Protein AF-A0A2P5P566-F1 (afdb_monomer_lite)

Organism: NCBI:txid1536648

Sequence (126 aa):
MEKLNRRYLRTTILWIVGILAVLLYAALATVETAENYNNLALVRAGDLIGYSLVALLFALLSFVLKGNNNRTINIVAGAIFTVITLIAFIDSFTVNMSGIYNPVLFAAVLVYGVIFWFALKTPKTL

Structure (mmCIF, N/CA/C/O backbone):
data_AF-A0A2P5P566-F1
#
_entry.id   AF-A0A2P5P566-F1
#
loop_
_atom_site.group_PDB
_atom_site.id
_atom_site.type_symbol
_atom_site.label_atom_id
_atom_site.label_alt_id
_atom_site.label_comp_id
_atom_site.label_asym_id
_atom_site.label_entity_id
_atom_site.label_seq_id
_atom_site.pdbx_PDB_ins_code
_atom_site.Cartn_x
_atom_site.Cartn_y
_atom_site.Cartn_z
_atom_site.occupancy
_atom_site.B_iso_or_equiv
_atom_site.auth_seq_id
_atom_site.auth_comp_id
_atom_site.auth_asym_id
_atom_site.auth_atom_id
_atom_site.pdbx_PDB_model_num
ATOM 1 N N . MET A 1 1 ? -20.238 17.060 16.979 1.00 42.06 1 MET A N 1
ATOM 2 C CA . MET A 1 1 ? -19.145 16.608 16.090 1.00 42.06 1 MET A CA 1
ATOM 3 C C . MET A 1 1 ? -18.276 15.628 16.862 1.00 42.06 1 MET A C 1
ATOM 5 O O . MET A 1 1 ? -17.570 16.039 17.775 1.00 42.06 1 MET A O 1
ATOM 9 N N . GLU A 1 2 ? -18.402 14.331 16.577 1.00 49.59 2 GLU A N 1
ATOM 10 C CA . GLU A 1 2 ? -17.546 13.292 17.166 1.00 49.59 2 GLU A CA 1
ATOM 11 C C . GLU A 1 2 ? -16.094 13.594 16.748 1.00 49.59 2 GLU A C 1
ATOM 13 O O . GLU A 1 2 ? -15.821 13.752 15.557 1.00 49.59 2 GLU A O 1
ATOM 18 N N . LYS A 1 3 ? -15.167 13.771 17.703 1.00 55.34 3 LYS A N 1
ATOM 19 C CA . LYS A 1 3 ? -13.754 14.031 17.379 1.00 55.34 3 LYS A CA 1
ATOM 20 C C . LYS A 1 3 ? -13.246 12.869 16.532 1.00 55.34 3 LYS A C 1
ATOM 22 O O . LYS A 1 3 ? -13.189 11.739 17.011 1.00 55.34 3 LYS A O 1
ATOM 27 N N . LEU A 1 4 ? -12.884 13.159 15.284 1.00 56.84 4 LEU A N 1
ATOM 28 C CA . LEU A 1 4 ? -12.370 12.173 14.347 1.00 56.84 4 LEU A CA 1
ATOM 29 C C . LEU A 1 4 ? -11.193 11.434 15.006 1.00 56.84 4 LEU A C 1
ATOM 31 O O . LEU A 1 4 ? -10.187 12.045 15.378 1.00 56.84 4 LEU A O 1
ATOM 35 N N . ASN A 1 5 ? -11.349 10.132 15.241 1.00 68.06 5 ASN A N 1
ATOM 36 C CA . ASN A 1 5 ? -10.360 9.363 15.986 1.00 68.06 5 ASN A CA 1
ATOM 37 C C . ASN A 1 5 ? -9.057 9.312 15.170 1.00 68.06 5 ASN A C 1
ATOM 39 O O . ASN A 1 5 ? -9.021 8.746 14.075 1.00 68.06 5 ASN A O 1
ATOM 43 N N . ARG A 1 6 ? -7.984 9.914 15.709 1.00 76.12 6 ARG A N 1
ATOM 44 C CA . ARG A 1 6 ? -6.685 10.108 15.031 1.00 76.12 6 ARG A CA 1
ATOM 45 C C . ARG A 1 6 ? -6.118 8.827 14.410 1.00 76.12 6 ARG A C 1
ATOM 47 O O . ARG A 1 6 ? -5.384 8.908 13.431 1.00 76.12 6 ARG A O 1
ATOM 54 N N . ARG A 1 7 ? -6.445 7.651 14.961 1.00 73.44 7 ARG A N 1
ATOM 55 C CA . ARG A 1 7 ? -5.984 6.359 14.428 1.00 73.44 7 ARG A CA 1
ATOM 56 C C . ARG A 1 7 ? -6.592 6.030 13.063 1.00 73.44 7 ARG A C 1
ATOM 58 O O . ARG A 1 7 ? -5.856 5.591 12.190 1.00 73.44 7 ARG A O 1
ATOM 65 N N . TYR A 1 8 ? -7.885 6.279 12.863 1.00 76.50 8 TYR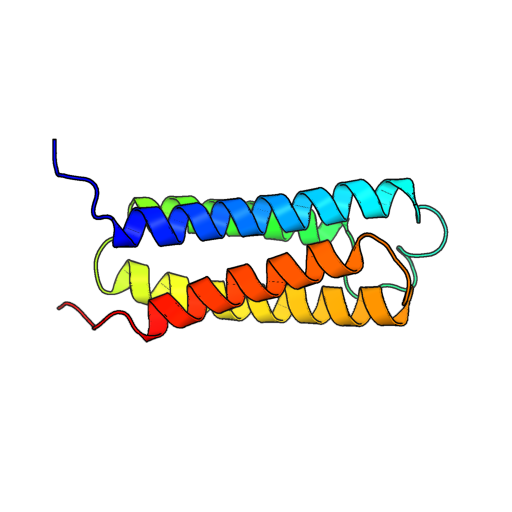 A N 1
ATOM 66 C CA . TYR A 1 8 ? -8.565 5.973 11.597 1.00 76.50 8 TYR A CA 1
ATOM 67 C C . TYR A 1 8 ? -8.124 6.927 10.489 1.00 76.50 8 TYR A C 1
ATOM 69 O O . TYR A 1 8 ? -7.777 6.486 9.398 1.00 76.50 8 TYR A O 1
ATOM 77 N N . LEU A 1 9 ? -8.000 8.217 10.822 1.00 84.38 9 LEU A N 1
ATOM 78 C CA . LEU A 1 9 ? -7.472 9.222 9.901 1.00 84.38 9 LEU A CA 1
ATOM 79 C C . LEU A 1 9 ? -6.076 8.851 9.392 1.00 84.38 9 LEU A C 1
ATOM 81 O O . LEU A 1 9 ? -5.801 8.975 8.205 1.00 84.38 9 LEU A O 1
ATOM 85 N N . ARG A 1 10 ? -5.204 8.358 10.280 1.00 87.94 10 ARG A N 1
ATOM 86 C CA . ARG A 1 10 ? -3.850 7.934 9.913 1.00 87.94 10 ARG A CA 1
ATOM 87 C C . ARG A 1 10 ? -3.866 6.821 8.868 1.00 87.94 10 ARG A C 1
ATOM 89 O O . ARG A 1 10 ? -3.137 6.916 7.889 1.00 87.94 10 ARG A O 1
ATOM 96 N N . THR A 1 11 ? -4.679 5.786 9.065 1.00 89.50 11 THR A N 1
ATOM 97 C CA . THR A 1 11 ? -4.753 4.659 8.126 1.00 89.50 11 THR A CA 1
ATOM 98 C C . THR A 1 11 ? -5.351 5.077 6.786 1.00 89.50 11 THR A C 1
ATOM 100 O O . THR A 1 11 ? -4.814 4.708 5.747 1.00 89.50 11 THR A O 1
ATOM 103 N N . THR A 1 12 ? -6.391 5.914 6.786 1.00 91.31 12 THR A N 1
ATOM 104 C CA . THR A 1 12 ? -6.940 6.491 5.549 1.00 91.31 12 THR A CA 1
ATOM 105 C C . THR A 1 12 ? -5.902 7.324 4.796 1.00 91.31 12 THR A C 1
ATOM 107 O O . THR A 1 12 ? -5.761 7.164 3.588 1.00 91.31 12 THR A O 1
ATOM 110 N N . ILE A 1 13 ? -5.134 8.170 5.493 1.00 92.75 13 ILE A N 1
ATOM 111 C CA . ILE A 1 13 ? -4.054 8.950 4.869 1.00 92.75 13 ILE A CA 1
ATOM 112 C C . ILE A 1 13 ? -3.011 8.021 4.247 1.00 92.75 13 ILE A C 1
ATOM 114 O O . ILE A 1 13 ? -2.588 8.260 3.122 1.00 92.75 13 ILE A O 1
ATOM 118 N N . LEU A 1 14 ? -2.619 6.948 4.939 1.00 94.12 14 LEU A N 1
ATOM 119 C CA . LEU A 1 14 ? -1.662 5.986 4.393 1.00 94.12 14 LEU A CA 1
ATOM 120 C C . LEU A 1 14 ? -2.188 5.309 3.123 1.00 94.12 14 LEU A C 1
ATOM 122 O O . LEU A 1 14 ? -1.431 5.186 2.168 1.00 94.12 14 LEU A O 1
ATOM 126 N N . TRP A 1 15 ? -3.471 4.935 3.066 1.00 95.38 15 TRP A N 1
ATOM 127 C CA . TRP A 1 15 ? -4.065 4.420 1.826 1.00 95.38 15 TRP A CA 1
ATOM 128 C C . TRP A 1 15 ? -3.949 5.422 0.680 1.00 95.38 15 TRP A C 1
ATOM 130 O O . TRP A 1 15 ? -3.516 5.053 -0.406 1.00 95.38 15 TRP A O 1
ATOM 140 N N . ILE A 1 16 ? -4.278 6.693 0.929 1.00 94.38 16 ILE A N 1
ATOM 141 C CA . ILE A 1 16 ? -4.184 7.754 -0.083 1.00 94.38 16 ILE A CA 1
ATOM 142 C C . ILE A 1 16 ? -2.736 7.935 -0.551 1.00 94.38 16 ILE A C 1
ATOM 144 O O . ILE A 1 16 ? -2.486 8.008 -1.749 1.00 94.38 16 ILE A O 1
ATOM 148 N N . VAL A 1 17 ? -1.772 7.962 0.372 1.00 94.31 17 VAL A N 1
ATOM 149 C CA . VAL A 1 17 ? -0.345 8.072 0.030 1.00 94.31 17 VAL A CA 1
ATOM 150 C C . VAL A 1 17 ? 0.114 6.877 -0.812 1.00 94.31 17 VAL A C 1
ATOM 152 O O . VAL A 1 17 ? 0.816 7.072 -1.801 1.00 94.31 17 VAL A O 1
ATOM 155 N N . GLY A 1 18 ? -0.314 5.659 -0.468 1.00 91.38 18 GLY A N 1
ATOM 156 C CA . GLY A 1 18 ? -0.009 4.454 -1.242 1.00 91.38 18 GLY A CA 1
ATOM 157 C C . GLY A 1 18 ? -0.576 4.520 -2.662 1.00 91.38 18 GLY A C 1
ATOM 158 O O . GLY A 1 18 ? 0.144 4.252 -3.621 1.00 91.38 18 GLY A O 1
ATOM 159 N N . ILE A 1 19 ? -1.831 4.958 -2.805 1.00 93.19 19 ILE A N 1
ATOM 160 C CA . ILE A 1 19 ? -2.489 5.162 -4.106 1.00 93.19 19 ILE A CA 1
ATOM 161 C C . ILE A 1 19 ? -1.713 6.172 -4.950 1.00 93.19 19 ILE A C 1
ATOM 163 O O . ILE A 1 19 ? -1.405 5.899 -6.106 1.00 93.19 19 ILE A O 1
ATOM 167 N N . LEU A 1 20 ? -1.362 7.325 -4.374 1.00 92.38 20 LEU A N 1
ATOM 168 C CA . LEU A 1 20 ? -0.625 8.368 -5.086 1.00 92.38 20 LEU A CA 1
ATOM 169 C C . LEU A 1 20 ? 0.749 7.881 -5.552 1.00 92.38 20 LEU A C 1
ATOM 171 O O . LEU A 1 20 ? 1.151 8.203 -6.665 1.00 92.38 20 LEU A O 1
ATOM 175 N N . ALA A 1 21 ? 1.444 7.078 -4.745 1.00 89.81 21 ALA A N 1
ATOM 176 C CA . ALA A 1 21 ? 2.721 6.493 -5.139 1.00 89.81 21 ALA A CA 1
ATOM 177 C C . ALA A 1 21 ? 2.565 5.518 -6.321 1.00 89.81 21 ALA A C 1
ATOM 179 O O . ALA A 1 21 ? 3.332 5.592 -7.279 1.00 89.81 21 ALA A O 1
ATOM 180 N N . VAL A 1 22 ? 1.542 4.657 -6.309 1.00 87.75 22 VAL A N 1
ATOM 181 C CA . VAL A 1 22 ? 1.277 3.730 -7.425 1.00 87.75 22 VAL A CA 1
ATOM 182 C C . VAL A 1 22 ? 0.864 4.479 -8.698 1.00 87.75 22 VAL A C 1
ATOM 184 O O . VAL A 1 22 ? 1.354 4.161 -9.780 1.00 87.75 22 VAL A O 1
ATOM 187 N N . LEU A 1 23 ? 0.016 5.504 -8.587 1.00 87.62 23 LEU A N 1
ATOM 188 C CA . LEU A 1 23 ? -0.380 6.332 -9.732 1.00 87.62 23 LEU A CA 1
ATOM 189 C C . LEU A 1 23 ? 0.799 7.129 -10.301 1.00 87.62 23 LEU A C 1
ATOM 191 O O . LEU A 1 23 ? 0.933 7.233 -11.518 1.00 87.62 23 LEU A O 1
ATOM 195 N N . LEU A 1 24 ? 1.671 7.658 -9.437 1.00 85.69 24 LEU A N 1
ATOM 196 C CA . LEU A 1 24 ? 2.891 8.342 -9.857 1.00 85.69 24 LEU A CA 1
ATOM 197 C C . LEU A 1 24 ? 3.835 7.384 -10.589 1.00 85.69 24 LEU A C 1
ATOM 199 O O . LEU A 1 24 ? 4.349 7.740 -11.646 1.00 85.69 24 LEU A O 1
ATOM 203 N N . TYR A 1 25 ? 4.018 6.162 -10.076 1.00 83.81 25 TYR A N 1
ATOM 204 C CA . TYR A 1 25 ? 4.755 5.115 -10.784 1.00 83.81 25 TYR A CA 1
ATOM 205 C C . TYR A 1 25 ? 4.153 4.861 -12.170 1.00 83.81 25 TYR A C 1
ATOM 207 O O . TYR A 1 25 ? 4.881 4.897 -13.155 1.00 83.81 25 TYR A O 1
ATOM 215 N N . ALA A 1 26 ? 2.835 4.659 -12.261 1.00 80.00 26 ALA A N 1
ATOM 216 C CA . ALA A 1 26 ? 2.176 4.368 -13.530 1.00 80.00 26 ALA A CA 1
ATOM 217 C C . ALA A 1 26 ? 2.363 5.509 -14.544 1.00 80.00 26 ALA A C 1
ATOM 219 O O . ALA A 1 26 ? 2.710 5.251 -15.694 1.00 80.00 26 ALA A O 1
ATOM 220 N N . ALA A 1 27 ? 2.214 6.764 -14.111 1.00 80.50 27 ALA A N 1
ATOM 221 C CA . ALA A 1 27 ? 2.441 7.931 -14.960 1.00 80.50 27 ALA A CA 1
ATOM 222 C C . ALA A 1 27 ? 3.891 7.997 -15.469 1.00 80.50 27 ALA A C 1
ATOM 224 O O . ALA A 1 27 ? 4.115 8.143 -16.669 1.00 80.50 27 ALA A O 1
ATOM 225 N N . LEU A 1 28 ? 4.879 7.828 -14.585 1.00 77.94 28 LEU A N 1
ATOM 226 C CA . LEU A 1 28 ? 6.298 7.875 -14.956 1.00 77.94 28 LEU A CA 1
ATOM 227 C C . LEU A 1 28 ? 6.697 6.709 -15.869 1.00 77.94 28 LEU A C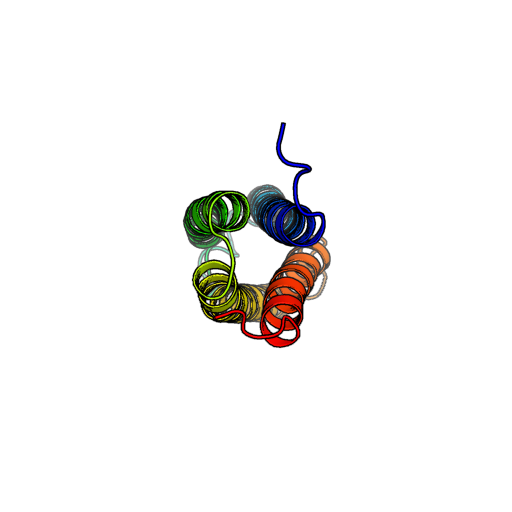 1
ATOM 229 O O . LEU A 1 28 ? 7.354 6.918 -16.889 1.00 77.94 28 LEU A O 1
ATOM 233 N N . ALA A 1 29 ? 6.247 5.494 -15.552 1.00 72.25 29 ALA A N 1
ATOM 234 C CA . ALA A 1 29 ? 6.532 4.304 -16.342 1.00 72.25 29 ALA A CA 1
ATOM 235 C C . ALA A 1 29 ? 5.990 4.440 -17.773 1.00 72.25 29 ALA A C 1
ATOM 237 O O . ALA A 1 29 ? 6.696 4.116 -18.728 1.00 72.25 29 ALA A O 1
ATOM 238 N N . THR A 1 30 ? 4.779 4.987 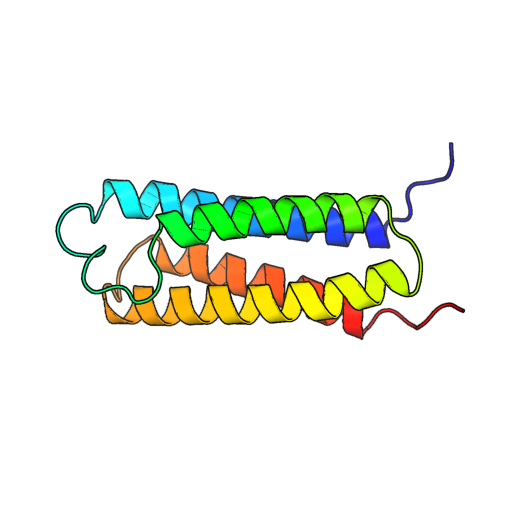-17.952 1.00 70.38 30 THR A N 1
ATOM 239 C CA . THR A 1 30 ? 4.201 5.183 -19.295 1.00 70.38 30 THR A CA 1
ATOM 240 C C . THR A 1 30 ? 4.981 6.161 -20.177 1.00 70.38 30 THR A C 1
ATOM 242 O O . THR A 1 30 ? 4.950 6.013 -21.395 1.00 70.38 30 THR A O 1
ATOM 245 N N . VAL A 1 31 ? 5.702 7.120 -19.588 1.00 68.75 31 VAL A N 1
ATOM 246 C CA . VAL A 1 31 ? 6.489 8.120 -20.331 1.00 68.75 31 VAL A CA 1
ATOM 247 C C . VAL A 1 31 ? 7.855 7.570 -20.748 1.00 68.75 31 VAL A C 1
ATOM 249 O O . VAL A 1 31 ? 8.305 7.847 -21.855 1.00 68.75 31 VAL A O 1
ATOM 252 N N . GLU A 1 32 ? 8.514 6.778 -19.898 1.00 61.44 32 GLU A N 1
ATOM 253 C CA . GLU A 1 32 ? 9.876 6.289 -20.169 1.00 61.44 32 GLU A CA 1
ATOM 254 C C . GLU A 1 32 ? 9.941 4.978 -20.967 1.00 61.44 32 GLU A C 1
ATOM 256 O O . GLU A 1 32 ? 10.974 4.686 -21.565 1.00 61.44 32 GLU A O 1
ATOM 261 N N . THR A 1 33 ? 8.890 4.149 -20.961 1.00 59.59 33 THR A N 1
ATOM 262 C CA . THR A 1 33 ? 9.064 2.715 -21.279 1.00 59.59 33 THR A CA 1
ATOM 263 C C . THR A 1 33 ? 8.100 2.110 -22.308 1.00 59.59 33 THR A C 1
ATOM 265 O O . THR A 1 33 ? 8.026 0.883 -22.439 1.00 59.59 33 THR A O 1
ATOM 268 N N . ALA A 1 34 ? 7.397 2.950 -23.076 1.00 54.03 34 ALA A N 1
ATOM 269 C CA . ALA A 1 34 ? 6.208 2.578 -23.852 1.00 54.03 34 ALA A CA 1
ATOM 270 C C . ALA A 1 34 ? 6.353 1.394 -24.838 1.00 54.03 34 ALA A C 1
ATOM 272 O O . ALA A 1 34 ? 5.357 0.710 -25.064 1.00 54.03 34 ALA A O 1
ATOM 273 N N . GLU A 1 35 ? 7.538 1.088 -25.381 1.00 52.47 35 GLU A N 1
ATOM 274 C CA . GLU A 1 35 ? 7.667 0.029 -26.404 1.00 52.47 35 GLU A CA 1
ATOM 275 C C . GLU A 1 35 ? 8.253 -1.313 -25.917 1.00 52.47 35 GLU A C 1
ATOM 277 O O . GLU A 1 35 ? 7.941 -2.339 -26.514 1.00 52.47 35 GLU A O 1
ATOM 282 N N . ASN A 1 36 ? 9.010 -1.367 -24.808 1.00 50.78 36 ASN A N 1
ATOM 283 C CA . ASN A 1 36 ? 9.694 -2.607 -24.378 1.00 50.78 36 ASN A CA 1
ATOM 284 C C . ASN A 1 36 ? 9.257 -3.178 -23.011 1.00 50.78 36 ASN A C 1
ATOM 286 O O . ASN A 1 36 ? 9.426 -4.374 -22.783 1.00 50.78 36 ASN A O 1
ATOM 290 N N . TYR A 1 37 ? 8.665 -2.388 -22.104 1.00 53.09 37 TYR A N 1
ATOM 291 C CA . TYR A 1 37 ? 8.386 -2.856 -20.729 1.00 53.09 37 TYR A CA 1
ATOM 292 C C . TYR A 1 37 ? 7.072 -3.615 -20.570 1.00 53.09 37 TYR A C 1
ATOM 294 O O . TYR A 1 37 ? 7.019 -4.609 -19.850 1.00 53.09 37 TYR A O 1
ATOM 302 N N . ASN A 1 38 ? 6.013 -3.194 -21.265 1.00 54.69 38 ASN A N 1
ATOM 303 C CA . ASN A 1 38 ? 4.675 -3.779 -21.096 1.00 54.69 38 ASN A CA 1
ATOM 304 C C . ASN A 1 38 ? 4.578 -5.261 -21.513 1.00 54.69 38 ASN A C 1
ATOM 306 O O . ASN A 1 38 ? 3.620 -5.940 -21.133 1.00 54.69 38 ASN A O 1
ATOM 310 N N . ASN A 1 39 ? 5.550 -5.756 -22.288 1.00 54.34 39 ASN A N 1
ATOM 311 C CA . ASN A 1 39 ? 5.604 -7.143 -22.754 1.00 54.34 39 ASN A CA 1
ATOM 312 C C . ASN A 1 39 ? 6.485 -8.052 -21.881 1.00 54.34 39 ASN A C 1
ATOM 314 O O . ASN A 1 39 ? 6.323 -9.267 -21.946 1.00 54.34 39 ASN A O 1
ATOM 318 N N . LEU A 1 40 ? 7.399 -7.481 -21.086 1.00 55.75 40 LEU A N 1
ATOM 319 C CA . LEU A 1 40 ? 8.332 -8.226 -20.229 1.00 55.75 40 LEU A CA 1
ATOM 320 C C . LEU A 1 40 ? 7.923 -8.210 -18.753 1.00 55.75 40 LEU A C 1
ATOM 322 O O . LEU A 1 40 ? 8.253 -9.145 -18.031 1.00 55.75 40 LEU A O 1
ATOM 326 N N . ALA A 1 41 ? 7.201 -7.172 -18.323 1.00 64.75 41 ALA A N 1
ATOM 327 C CA . ALA A 1 41 ? 6.714 -7.043 -16.959 1.00 64.75 41 ALA A CA 1
ATOM 328 C C . ALA A 1 41 ? 5.558 -8.020 -16.684 1.00 64.75 41 ALA A C 1
ATOM 330 O O . ALA A 1 41 ? 4.558 -8.052 -17.411 1.00 64.75 41 ALA A O 1
ATOM 331 N N . LEU A 1 42 ? 5.683 -8.788 -15.602 1.00 70.31 42 LEU A N 1
ATOM 332 C CA . LEU A 1 42 ? 4.631 -9.636 -15.044 1.00 70.31 42 LEU A CA 1
ATOM 333 C C . LEU A 1 42 ? 3.420 -8.814 -14.576 1.00 70.31 42 LEU A C 1
ATOM 335 O O . LEU A 1 42 ? 2.287 -9.286 -14.673 1.00 70.31 42 LEU A O 1
ATOM 339 N N . VAL A 1 43 ? 3.647 -7.599 -14.063 1.00 71.81 43 VAL A N 1
ATOM 340 C CA . VAL A 1 43 ? 2.576 -6.697 -13.615 1.00 71.81 43 VAL A CA 1
ATOM 341 C C . VAL A 1 43 ? 2.581 -5.434 -14.464 1.00 71.81 43 VAL A C 1
ATOM 343 O O . VAL A 1 43 ? 3.487 -4.607 -14.375 1.00 71.81 43 VAL A O 1
ATOM 346 N N . ARG A 1 44 ? 1.535 -5.249 -15.276 1.00 74.62 44 ARG A N 1
ATOM 347 C CA . ARG A 1 44 ? 1.437 -4.081 -16.158 1.00 74.62 44 ARG A CA 1
ATOM 348 C C . ARG A 1 44 ? 1.025 -2.837 -15.377 1.00 74.62 44 ARG A C 1
ATOM 350 O O . ARG A 1 44 ? 0.238 -2.901 -14.431 1.00 74.62 44 ARG A O 1
ATOM 357 N N . ALA A 1 45 ? 1.472 -1.669 -15.842 1.00 71.44 45 ALA A N 1
ATOM 358 C CA . ALA A 1 45 ? 1.083 -0.384 -15.255 1.00 71.44 45 ALA A CA 1
ATOM 359 C C . ALA A 1 45 ? -0.448 -0.182 -15.233 1.00 71.44 45 ALA A C 1
ATOM 361 O O . ALA A 1 45 ? -0.986 0.368 -14.274 1.00 71.44 45 ALA A O 1
ATOM 362 N N . GLY A 1 46 ? -1.162 -0.683 -16.249 1.00 72.75 46 GLY A N 1
ATOM 363 C CA . GLY A 1 46 ? -2.629 -0.657 -16.295 1.00 72.75 46 GLY A CA 1
ATOM 364 C C . GLY A 1 46 ? -3.294 -1.456 -15.166 1.00 72.75 46 GLY A C 1
ATOM 365 O O . GLY A 1 46 ? -4.271 -0.987 -14.580 1.00 72.75 46 GLY A O 1
ATOM 366 N N . ASP A 1 47 ? -2.728 -2.606 -14.795 1.00 80.69 47 ASP A N 1
ATOM 367 C CA . ASP A 1 47 ? -3.255 -3.441 -13.708 1.00 80.69 47 ASP A CA 1
ATOM 368 C C . ASP A 1 47 ? -3.074 -2.742 -12.354 1.00 80.69 47 ASP A C 1
ATOM 370 O O . ASP A 1 47 ? -3.981 -2.735 -11.521 1.00 80.69 47 ASP A O 1
ATOM 374 N N . LEU A 1 48 ? -1.940 -2.057 -12.162 1.00 80.31 48 LEU A N 1
ATOM 375 C CA . LEU A 1 48 ? -1.667 -1.245 -10.971 1.00 80.31 48 LEU A CA 1
ATOM 376 C C . LEU A 1 48 ? -2.637 -0.064 -10.813 1.00 80.31 48 LEU A C 1
ATOM 378 O O . LEU A 1 48 ? -3.029 0.264 -9.686 1.00 80.31 48 LEU A O 1
ATOM 382 N N . ILE A 1 49 ? -3.079 0.551 -11.914 1.00 83.06 49 ILE A N 1
ATOM 383 C CA . ILE A 1 49 ? -4.143 1.570 -11.885 1.00 83.06 49 ILE A CA 1
ATOM 384 C C . ILE A 1 49 ? -5.462 0.932 -11.426 1.00 83.06 49 ILE A C 1
ATOM 386 O O . ILE A 1 49 ? -6.139 1.479 -10.552 1.00 83.06 49 ILE A O 1
ATOM 390 N N . GLY A 1 50 ? -5.798 -0.252 -11.947 1.00 83.94 50 GLY A N 1
ATOM 391 C CA . GLY A 1 50 ? -6.965 -1.021 -11.507 1.00 83.94 50 GLY A CA 1
ATOM 392 C C . GLY A 1 50 ? -6.929 -1.336 -10.008 1.00 83.94 50 GLY A C 1
ATOM 393 O O . GLY A 1 50 ? -7.897 -1.076 -9.288 1.00 83.94 50 GLY A O 1
ATOM 394 N N . TYR A 1 51 ? -5.786 -1.799 -9.497 1.00 85.19 51 TYR A N 1
ATOM 395 C CA . TYR A 1 51 ? -5.593 -2.034 -8.064 1.00 85.19 51 TYR A CA 1
ATOM 396 C C . TYR A 1 51 ? -5.693 -0.743 -7.239 1.00 85.19 51 TYR A C 1
ATOM 398 O O . TYR A 1 51 ? -6.228 -0.768 -6.131 1.00 85.19 51 TYR A O 1
ATOM 406 N N . SER A 1 52 ? -5.268 0.403 -7.777 1.00 86.00 52 SER A N 1
ATOM 407 C CA . SER A 1 52 ? -5.380 1.702 -7.095 1.00 86.00 52 SER A CA 1
ATOM 408 C C . SER A 1 52 ? -6.836 2.125 -6.853 1.00 86.00 52 SER A C 1
ATOM 410 O O . SER A 1 52 ? -7.145 2.701 -5.808 1.00 86.00 52 SER A O 1
ATOM 412 N N . LEU A 1 53 ? -7.758 1.781 -7.759 1.00 86.88 53 LEU A N 1
ATOM 413 C CA . LEU A 1 53 ? -9.196 2.001 -7.547 1.00 86.88 53 LEU A CA 1
ATOM 414 C C . LEU A 1 53 ? -9.738 1.145 -6.397 1.00 86.88 53 LEU A C 1
ATOM 416 O O . LEU A 1 53 ? -10.530 1.616 -5.582 1.00 86.88 53 LEU A O 1
ATOM 420 N N . VAL A 1 54 ? -9.273 -0.099 -6.286 1.00 90.38 54 VAL A N 1
ATOM 421 C CA . VAL A 1 54 ? -9.633 -0.986 -5.172 1.00 90.38 54 VAL A CA 1
ATOM 422 C C . VAL A 1 54 ? -9.051 -0.464 -3.850 1.00 90.38 54 VAL A C 1
ATOM 424 O O . VAL A 1 54 ? -9.742 -0.453 -2.832 1.00 90.38 54 VAL A O 1
ATOM 427 N N . ALA A 1 55 ? -7.816 0.046 -3.852 1.00 90.00 55 ALA A N 1
ATOM 428 C CA . ALA A 1 55 ? -7.216 0.699 -2.687 1.00 90.00 55 ALA A CA 1
ATOM 429 C C . ALA A 1 55 ? -8.016 1.931 -2.228 1.00 90.00 55 ALA A C 1
ATOM 431 O O . ALA A 1 55 ? -8.139 2.170 -1.024 1.00 90.00 55 ALA A O 1
ATOM 432 N N . LEU A 1 56 ? -8.619 2.685 -3.156 1.00 92.38 56 LEU A N 1
ATOM 433 C CA . LEU A 1 56 ? -9.487 3.821 -2.826 1.00 92.38 56 LEU A CA 1
ATOM 434 C C . LEU A 1 56 ? -10.706 3.382 -2.000 1.00 92.38 56 LEU A C 1
ATOM 436 O O . LEU A 1 56 ? -11.068 4.048 -1.027 1.00 92.38 56 LEU A O 1
ATOM 440 N N . LEU A 1 57 ? -11.307 2.235 -2.334 1.00 92.69 57 LEU A N 1
ATOM 441 C CA . LEU A 1 57 ? -12.398 1.662 -1.540 1.00 92.69 57 LEU A CA 1
ATOM 442 C C . LEU A 1 57 ? -11.933 1.370 -0.111 1.00 92.69 57 LEU A C 1
ATOM 444 O O . LEU A 1 57 ? -12.637 1.698 0.842 1.00 92.69 57 LEU A O 1
ATOM 448 N N . PHE A 1 58 ? -10.726 0.832 0.066 1.00 92.38 58 PHE A N 1
ATOM 449 C CA . PHE A 1 58 ? -10.167 0.594 1.397 1.00 92.38 58 PHE A CA 1
ATOM 450 C C . PHE A 1 58 ? -9.821 1.880 2.154 1.00 92.38 58 PHE A C 1
ATOM 452 O O . PHE A 1 58 ? -9.965 1.910 3.380 1.00 92.38 58 PHE A O 1
ATOM 459 N N . ALA A 1 59 ? -9.456 2.961 1.460 1.00 91.06 59 ALA A N 1
ATOM 460 C CA . ALA A 1 59 ? -9.291 4.280 2.070 1.00 91.06 59 ALA A CA 1
ATOM 461 C C . ALA A 1 59 ? -10.615 4.786 2.673 1.00 91.06 59 ALA A C 1
ATOM 463 O O . ALA A 1 59 ? -10.646 5.218 3.832 1.00 91.06 59 ALA A O 1
ATOM 464 N N . LEU A 1 60 ? -11.710 4.668 1.910 1.00 90.12 60 LEU A N 1
ATOM 465 C CA . LEU A 1 60 ? -13.064 5.030 2.343 1.00 90.12 60 LEU A CA 1
ATOM 466 C C . LEU A 1 60 ? -13.544 4.139 3.492 1.00 90.12 60 LEU A C 1
ATOM 468 O O . LEU A 1 60 ? -13.995 4.637 4.523 1.00 90.12 60 LEU A O 1
ATOM 472 N N . LEU A 1 61 ? -13.389 2.821 3.361 1.00 89.62 61 LEU A N 1
ATOM 473 C CA . LEU A 1 61 ? -13.746 1.874 4.417 1.00 89.62 61 LEU A CA 1
ATOM 474 C C . LEU A 1 61 ? -12.944 2.133 5.695 1.00 89.62 61 LEU A C 1
ATOM 476 O O . LEU A 1 61 ? -13.510 2.062 6.781 1.00 89.62 61 LEU A O 1
ATOM 480 N N . SER A 1 62 ? -11.668 2.511 5.588 1.00 87.75 62 SER A N 1
ATOM 481 C CA . SER A 1 62 ? -10.838 2.851 6.750 1.00 87.75 62 SER A CA 1
ATOM 482 C C . SER A 1 62 ? -11.290 4.109 7.484 1.00 87.75 62 SER A C 1
ATOM 484 O O . SER A 1 62 ? -11.024 4.243 8.681 1.00 87.75 62 SER A O 1
ATOM 486 N N . PHE A 1 63 ? -11.976 5.009 6.776 1.00 85.88 63 PHE A N 1
ATOM 487 C CA . PHE A 1 63 ? -12.542 6.230 7.335 1.00 85.88 63 PHE A CA 1
ATOM 488 C C . PHE A 1 63 ? -13.878 5.971 8.043 1.00 85.88 63 PHE A C 1
ATOM 490 O O . PHE A 1 63 ? -14.140 6.549 9.098 1.00 85.88 63 PHE A O 1
ATOM 497 N N . VAL A 1 64 ? -14.715 5.100 7.472 1.00 87.44 64 VAL A N 1
ATOM 498 C CA . VAL A 1 64 ? -16.087 4.853 7.948 1.00 87.44 64 VAL A CA 1
ATOM 499 C C . VAL A 1 64 ? -16.148 3.737 8.992 1.00 87.44 64 VAL A C 1
ATOM 501 O O . VAL A 1 64 ? -16.866 3.850 9.987 1.00 87.44 64 VAL A O 1
ATOM 504 N N . LEU A 1 65 ? -15.405 2.647 8.790 1.00 85.62 65 LEU A N 1
ATOM 505 C CA . LEU A 1 65 ? -15.454 1.491 9.675 1.00 85.62 65 LEU A CA 1
ATOM 506 C C . LEU A 1 65 ? -14.686 1.759 10.972 1.00 85.62 65 LEU A C 1
ATOM 508 O O . LEU A 1 65 ? -13.579 2.300 10.987 1.00 85.62 65 LEU A O 1
ATOM 512 N N . LYS A 1 66 ? -15.253 1.296 12.085 1.00 82.19 66 LYS A N 1
ATOM 513 C CA . LYS A 1 66 ? -14.653 1.382 13.422 1.00 82.19 66 LYS A CA 1
ATOM 514 C C . LYS A 1 66 ? -14.368 -0.021 13.976 1.00 82.19 66 LYS A C 1
ATOM 516 O O . LYS A 1 66 ? -14.852 -1.029 13.460 1.00 82.19 66 LYS A O 1
ATOM 521 N N . GLY A 1 67 ? -13.546 -0.077 15.021 1.00 83.25 67 GLY A N 1
ATOM 522 C CA . GLY A 1 67 ? -13.272 -1.302 15.783 1.00 83.25 67 GLY A CA 1
ATOM 523 C C . GLY A 1 67 ? -12.672 -2.465 14.976 1.00 83.25 67 GLY A C 1
ATOM 524 O O . GLY A 1 67 ? -11.803 -2.269 14.120 1.00 83.25 67 GLY A O 1
ATOM 525 N N . ASN A 1 68 ? -13.123 -3.690 15.271 1.00 86.94 68 ASN A N 1
ATOM 526 C CA . ASN A 1 68 ? -12.550 -4.929 14.729 1.00 86.94 68 ASN A CA 1
ATOM 527 C C . ASN A 1 68 ? -12.710 -5.095 13.211 1.00 86.94 68 ASN A C 1
ATOM 529 O O . ASN A 1 68 ? -11.821 -5.671 12.578 1.00 86.94 68 ASN A O 1
ATOM 533 N N . ASN A 1 69 ? -13.787 -4.578 12.613 1.00 88.31 69 ASN A N 1
ATOM 534 C CA . ASN A 1 69 ? -14.003 -4.689 11.166 1.00 88.31 69 ASN A CA 1
ATOM 535 C C . ASN A 1 69 ? -12.959 -3.874 10.401 1.00 88.31 69 ASN A C 1
ATOM 537 O O . ASN A 1 69 ? -12.304 -4.395 9.500 1.00 88.31 69 ASN A O 1
ATOM 541 N N . ASN A 1 70 ? -12.727 -2.631 10.837 1.00 89.31 70 ASN A N 1
ATOM 542 C CA . ASN A 1 70 ? -11.705 -1.772 10.247 1.00 89.31 70 ASN A CA 1
ATOM 543 C C . ASN A 1 70 ? -10.306 -2.390 10.374 1.00 89.31 70 ASN A C 1
ATOM 545 O O . ASN A 1 70 ? -9.527 -2.425 9.422 1.00 89.31 70 ASN A O 1
ATOM 549 N N . ARG A 1 71 ? -10.005 -2.942 11.554 1.00 90.38 71 ARG A N 1
ATOM 550 C CA . ARG A 1 71 ? -8.751 -3.652 11.811 1.00 90.38 71 ARG A CA 1
ATOM 551 C C . ARG A 1 71 ? -8.565 -4.828 10.850 1.00 90.38 71 ARG A C 1
ATOM 553 O O . ARG A 1 71 ? -7.516 -4.943 10.229 1.00 90.38 71 ARG A O 1
ATOM 560 N N . THR A 1 72 ? -9.565 -5.697 10.735 1.00 92.31 72 THR A N 1
ATOM 561 C CA . THR A 1 72 ? -9.476 -6.926 9.931 1.00 92.31 72 THR A CA 1
ATOM 562 C C . THR A 1 72 ? -9.293 -6.610 8.454 1.00 92.31 72 THR A C 1
ATOM 564 O O . THR A 1 72 ? -8.408 -7.177 7.817 1.00 92.31 72 THR A O 1
ATOM 567 N N . ILE A 1 73 ? -10.055 -5.648 7.933 1.00 92.81 73 ILE A N 1
ATOM 568 C CA . ILE A 1 73 ? -9.934 -5.211 6.541 1.00 92.81 73 ILE A CA 1
ATOM 569 C C . ILE A 1 73 ? -8.539 -4.654 6.264 1.00 92.81 73 ILE A C 1
ATOM 571 O O . ILE A 1 73 ? -7.916 -5.057 5.290 1.00 92.81 73 ILE A O 1
ATOM 575 N N . ASN A 1 74 ? -8.003 -3.799 7.138 1.00 93.94 74 ASN A N 1
ATOM 576 C CA . ASN A 1 74 ? -6.666 -3.237 6.941 1.00 93.94 74 ASN A CA 1
ATOM 577 C C . ASN A 1 74 ? -5.536 -4.266 7.066 1.00 93.94 74 ASN A C 1
ATOM 579 O O . ASN A 1 74 ? -4.502 -4.105 6.425 1.00 93.94 74 ASN A O 1
ATOM 583 N N . ILE A 1 75 ? -5.727 -5.331 7.849 1.00 94.81 75 ILE A N 1
ATOM 584 C CA . ILE A 1 75 ? -4.795 -6.464 7.875 1.00 94.81 75 ILE A CA 1
ATOM 585 C C . ILE A 1 75 ? -4.817 -7.17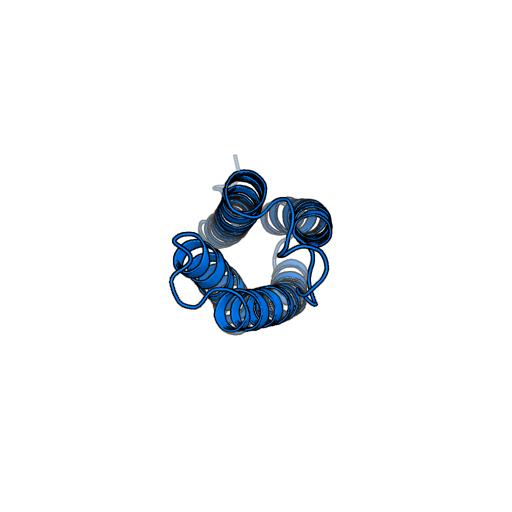1 6.518 1.00 94.81 75 ILE A C 1
ATOM 587 O O . ILE A 1 75 ? -3.782 -7.314 5.877 1.00 94.81 75 ILE A O 1
ATOM 591 N N . VAL A 1 76 ? -5.993 -7.604 6.067 1.00 94.94 76 VAL A N 1
ATOM 592 C CA . VAL A 1 76 ? -6.105 -8.411 4.845 1.00 94.94 76 VAL A CA 1
ATOM 593 C C . VAL A 1 76 ? -5.710 -7.592 3.618 1.00 94.94 76 VAL A C 1
ATOM 595 O O . VAL A 1 76 ? -4.820 -7.988 2.871 1.00 94.94 76 VAL A O 1
ATOM 598 N N . ALA A 1 77 ? -6.318 -6.420 3.440 1.00 94.44 77 ALA A N 1
ATOM 599 C CA . ALA A 1 77 ? -6.046 -5.553 2.304 1.00 94.44 77 ALA A CA 1
ATOM 600 C C . ALA A 1 77 ? -4.607 -5.028 2.337 1.00 94.44 77 ALA A C 1
ATOM 602 O O . ALA A 1 77 ? -3.914 -5.111 1.329 1.00 94.44 77 ALA A O 1
ATOM 603 N N . GLY A 1 78 ? -4.118 -4.558 3.491 1.00 95.19 78 GLY A N 1
ATOM 604 C CA . GLY A 1 78 ? -2.738 -4.086 3.620 1.00 95.19 78 GLY A CA 1
ATOM 605 C C . GLY A 1 78 ? -1.722 -5.160 3.226 1.00 95.19 78 GLY A C 1
ATOM 606 O O . GLY A 1 78 ? -0.796 -4.869 2.474 1.00 95.19 78 GLY A O 1
ATOM 607 N N . ALA A 1 79 ? -1.921 -6.412 3.652 1.00 96.31 79 ALA A N 1
ATOM 608 C CA . ALA A 1 79 ? -1.055 -7.527 3.267 1.00 96.31 79 ALA A CA 1
ATOM 609 C C . ALA A 1 79 ? -1.098 -7.804 1.755 1.00 96.31 79 ALA A C 1
ATOM 611 O O . ALA A 1 79 ? -0.046 -7.872 1.122 1.00 96.31 79 ALA A O 1
ATOM 612 N N . ILE A 1 80 ? -2.298 -7.910 1.171 1.00 95.00 80 ILE A N 1
ATOM 613 C CA . ILE A 1 80 ? -2.479 -8.162 -0.268 1.00 95.00 80 ILE A CA 1
ATOM 614 C C . ILE A 1 80 ? -1.795 -7.070 -1.095 1.00 95.00 80 ILE A C 1
ATOM 616 O O . ILE A 1 80 ? -0.990 -7.375 -1.972 1.00 95.00 80 ILE A O 1
ATOM 620 N N . PHE A 1 81 ? -2.059 -5.799 -0.783 1.00 95.06 81 PHE A N 1
ATOM 621 C CA . PHE A 1 81 ? -1.463 -4.676 -1.501 1.00 95.06 81 PHE A CA 1
ATOM 622 C C . PHE A 1 81 ? 0.049 -4.612 -1.317 1.00 95.06 81 PHE A C 1
ATOM 624 O O . PHE A 1 81 ? 0.758 -4.353 -2.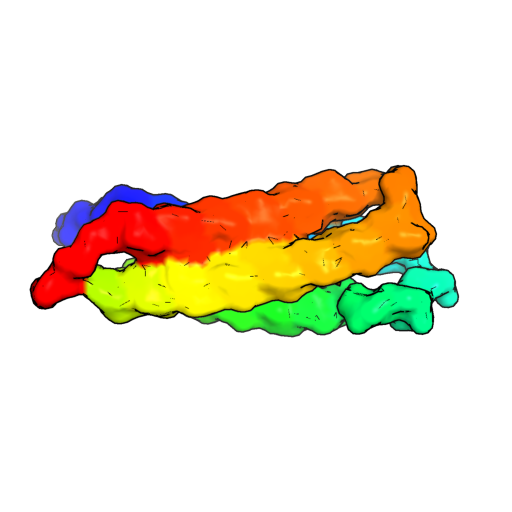285 1.00 95.06 81 PHE A O 1
ATOM 631 N N . THR A 1 82 ? 0.567 -4.917 -0.126 1.00 95.94 82 THR A N 1
ATOM 632 C CA . THR A 1 82 ? 2.020 -5.011 0.085 1.00 95.94 82 THR A CA 1
ATOM 633 C C . THR A 1 82 ? 2.637 -6.051 -0.844 1.00 95.94 82 THR A C 1
ATOM 635 O O . THR A 1 82 ? 3.620 -5.753 -1.514 1.00 95.94 82 THR A O 1
ATOM 638 N N . VAL A 1 83 ? 2.049 -7.249 -0.922 1.00 94.94 83 VAL A N 1
ATOM 639 C CA . VAL A 1 83 ? 2.572 -8.349 -1.745 1.00 94.94 83 VAL A CA 1
ATOM 640 C C . VAL A 1 83 ? 2.482 -8.026 -3.235 1.00 94.94 83 VAL A C 1
ATOM 642 O O . VAL A 1 83 ? 3.486 -8.148 -3.928 1.00 94.94 83 VAL A O 1
ATOM 645 N N . ILE A 1 84 ? 1.327 -7.568 -3.727 1.00 92.00 84 ILE A N 1
ATOM 646 C CA . ILE A 1 84 ? 1.150 -7.209 -5.146 1.00 92.00 84 ILE A CA 1
ATOM 647 C C . ILE A 1 84 ? 2.149 -6.121 -5.549 1.00 92.00 84 ILE A C 1
ATOM 649 O O . ILE A 1 84 ? 2.827 -6.242 -6.568 1.00 92.00 84 ILE A O 1
ATOM 653 N N . THR A 1 85 ? 2.284 -5.079 -4.726 1.00 91.44 85 THR A N 1
ATOM 654 C CA . THR A 1 85 ? 3.192 -3.962 -5.020 1.00 91.44 85 THR A CA 1
ATOM 655 C C . THR A 1 85 ? 4.657 -4.391 -4.914 1.00 91.44 85 THR A C 1
ATOM 657 O O . THR A 1 85 ? 5.491 -3.895 -5.663 1.00 91.44 85 THR A O 1
ATOM 660 N N . LEU A 1 86 ? 4.985 -5.334 -4.022 1.00 93.75 86 LEU A N 1
ATOM 661 C CA . LEU A 1 86 ? 6.332 -5.891 -3.901 1.00 93.75 86 LEU A CA 1
ATOM 662 C C . LEU A 1 86 ? 6.699 -6.738 -5.120 1.00 93.75 86 LEU A C 1
ATOM 664 O O . LEU A 1 86 ? 7.812 -6.616 -5.621 1.00 93.75 86 LEU A O 1
ATOM 668 N N . ILE A 1 87 ? 5.768 -7.556 -5.615 1.00 91.25 87 ILE A N 1
ATOM 669 C CA . ILE A 1 87 ? 5.953 -8.315 -6.857 1.00 91.25 87 ILE A CA 1
ATOM 670 C C . ILE A 1 87 ? 6.198 -7.346 -8.014 1.00 91.25 87 ILE A C 1
ATOM 672 O O . ILE A 1 87 ? 7.187 -7.499 -8.722 1.00 91.25 87 ILE A O 1
ATOM 676 N N . ALA A 1 88 ? 5.362 -6.311 -8.148 1.00 87.88 88 ALA A N 1
ATOM 677 C CA . ALA A 1 88 ? 5.536 -5.285 -9.174 1.00 87.88 88 ALA A CA 1
ATOM 678 C C . ALA A 1 88 ? 6.878 -4.544 -9.040 1.00 87.88 88 ALA A C 1
ATOM 680 O O . ALA A 1 88 ? 7.523 -4.253 -10.041 1.00 87.88 88 ALA A O 1
ATOM 681 N N . PHE A 1 89 ? 7.331 -4.261 -7.815 1.00 89.12 89 PHE A N 1
ATOM 682 C CA . PHE A 1 89 ? 8.641 -3.659 -7.573 1.00 89.12 89 PHE A CA 1
ATOM 683 C C . PHE A 1 89 ? 9.785 -4.572 -8.014 1.00 89.12 89 PHE A C 1
ATOM 685 O O . PHE A 1 89 ? 10.682 -4.106 -8.708 1.00 89.12 89 PHE A O 1
ATOM 692 N N . ILE A 1 90 ? 9.762 -5.851 -7.630 1.00 89.62 90 ILE A N 1
ATOM 693 C CA . ILE A 1 90 ? 10.802 -6.815 -8.012 1.00 89.62 90 ILE A CA 1
ATOM 694 C C . ILE A 1 90 ? 10.847 -6.953 -9.533 1.00 89.62 90 ILE A C 1
ATOM 696 O O . ILE A 1 90 ? 11.918 -6.848 -10.117 1.00 89.62 90 ILE A O 1
ATOM 700 N N . ASP A 1 91 ? 9.688 -7.117 -10.164 1.00 85.81 91 ASP A N 1
ATOM 701 C CA . ASP A 1 91 ? 9.537 -7.197 -11.615 1.00 85.81 91 ASP A CA 1
ATOM 702 C C . ASP A 1 91 ? 10.128 -5.950 -12.298 1.00 85.81 91 ASP A C 1
ATOM 704 O O . ASP A 1 91 ? 11.090 -6.038 -13.062 1.00 85.81 91 ASP A O 1
ATOM 708 N N . SER A 1 92 ? 9.679 -4.763 -11.889 1.00 80.44 92 SER A N 1
ATOM 709 C CA . SER A 1 92 ? 10.196 -3.470 -12.348 1.00 80.44 92 SER A CA 1
ATOM 710 C C . SER A 1 92 ? 11.715 -3.333 -12.168 1.00 80.44 92 SER A C 1
ATOM 712 O O . SER A 1 92 ? 12.406 -2.861 -13.069 1.00 80.44 92 SER A O 1
ATOM 714 N N . PHE A 1 93 ? 12.255 -3.790 -11.037 1.00 83.69 93 PHE A N 1
ATOM 715 C CA . PHE A 1 93 ? 13.685 -3.746 -10.733 1.00 83.69 93 PHE A CA 1
ATOM 716 C C . PHE A 1 93 ? 14.499 -4.721 -11.592 1.00 83.69 93 PHE A C 1
ATOM 718 O O . PHE A 1 93 ? 15.625 -4.406 -11.973 1.00 83.69 93 PHE A O 1
ATOM 725 N N . THR A 1 94 ? 13.939 -5.889 -11.918 1.00 83.44 94 THR A N 1
ATOM 726 C CA . THR A 1 94 ? 14.594 -6.864 -12.801 1.00 83.44 94 THR A CA 1
ATOM 727 C C . THR A 1 94 ? 14.630 -6.411 -14.255 1.00 83.44 94 THR A C 1
ATOM 729 O O . THR A 1 94 ? 15.605 -6.702 -14.945 1.00 83.44 94 THR A O 1
ATOM 732 N N . VAL A 1 95 ? 13.615 -5.671 -14.712 1.00 77.56 95 VAL A N 1
ATOM 733 C CA . VAL A 1 95 ? 13.580 -5.145 -16.083 1.00 77.56 95 VAL A CA 1
ATOM 734 C C . VAL A 1 95 ? 14.387 -3.839 -16.196 1.00 77.56 95 VAL A C 1
ATOM 736 O O . VAL A 1 95 ? 15.185 -3.713 -17.124 1.00 77.56 95 VAL A O 1
ATOM 739 N N . ASN A 1 96 ? 14.258 -2.905 -15.236 1.00 75.25 96 ASN A N 1
ATOM 740 C CA . ASN A 1 96 ? 15.058 -1.671 -15.146 1.00 75.25 96 ASN A CA 1
ATOM 741 C C . ASN A 1 96 ? 15.708 -1.506 -13.779 1.00 75.25 96 ASN A C 1
ATOM 743 O O . ASN A 1 96 ? 15.104 -0.933 -12.879 1.00 75.25 96 ASN A O 1
ATOM 747 N N . MET A 1 97 ? 16.963 -1.889 -13.592 1.00 74.19 97 MET A N 1
ATOM 748 C CA . MET A 1 97 ? 17.579 -1.716 -12.270 1.00 74.19 97 MET A CA 1
ATOM 749 C C . MET A 1 97 ? 17.736 -0.231 -11.877 1.00 74.19 97 MET A C 1
ATOM 751 O O . MET A 1 97 ? 17.581 0.129 -10.709 1.00 74.19 97 MET A O 1
ATOM 755 N N . SER A 1 98 ? 17.987 0.645 -12.856 1.00 68.94 98 SER A N 1
ATOM 756 C CA . SER A 1 98 ? 18.232 2.084 -12.668 1.00 68.94 98 SER A CA 1
ATOM 757 C C . SER A 1 98 ? 17.005 2.976 -12.891 1.00 68.94 98 SER A C 1
ATOM 759 O O . SER A 1 98 ? 17.146 4.197 -12.927 1.00 68.94 98 SER A O 1
ATOM 761 N N . GLY A 1 99 ? 15.809 2.400 -13.057 1.00 71.50 99 GLY A N 1
ATOM 762 C CA . GLY A 1 99 ? 14.588 3.170 -13.303 1.00 71.50 99 GLY A CA 1
ATOM 763 C C . GLY A 1 99 ? 14.274 4.124 -12.149 1.00 71.50 99 GLY A C 1
ATOM 764 O O . GLY A 1 99 ? 14.095 3.688 -11.008 1.00 71.50 99 GLY A O 1
ATOM 765 N N . ILE A 1 100 ? 14.153 5.424 -12.439 1.00 71.62 100 ILE A N 1
ATOM 766 C CA . ILE A 1 100 ? 13.852 6.470 -11.440 1.00 71.62 100 ILE A CA 1
ATOM 767 C C . ILE A 1 100 ? 12.504 6.256 -10.731 1.00 71.62 100 ILE A C 1
ATOM 769 O O . ILE A 1 100 ? 12.242 6.837 -9.680 1.00 71.62 100 ILE A O 1
ATOM 773 N N . TYR A 1 101 ? 11.653 5.399 -11.293 1.00 75.75 101 TYR A N 1
ATOM 774 C CA . TYR A 1 101 ? 10.342 5.020 -10.779 1.00 75.75 101 TYR A CA 1
ATOM 775 C C . TYR A 1 101 ? 10.381 3.864 -9.760 1.00 75.75 101 TYR A C 1
ATOM 777 O O . TYR A 1 101 ? 9.433 3.706 -8.988 1.00 75.75 101 TYR A O 1
ATOM 785 N N . ASN A 1 102 ? 11.469 3.085 -9.683 1.00 83.50 102 ASN A N 1
ATOM 786 C CA . ASN A 1 102 ? 11.601 1.986 -8.715 1.00 83.50 102 ASN A CA 1
ATOM 787 C C . ASN A 1 102 ? 11.525 2.455 -7.251 1.00 83.50 102 ASN A C 1
ATOM 789 O O . ASN A 1 102 ? 10.816 1.816 -6.471 1.00 83.50 102 ASN A O 1
ATOM 793 N N . PRO A 1 103 ? 12.174 3.568 -6.844 1.00 87.19 103 PRO A N 1
ATOM 794 C CA . PRO A 1 103 ? 12.033 4.101 -5.490 1.00 87.19 103 PRO A CA 1
ATOM 795 C C . PRO A 1 103 ? 10.593 4.498 -5.146 1.00 87.19 103 PRO A C 1
ATOM 797 O O . PRO A 1 103 ? 10.172 4.337 -4.002 1.00 87.19 103 PRO A O 1
ATOM 800 N N . VAL A 1 104 ? 9.825 4.986 -6.127 1.00 87.88 104 VAL A N 1
ATOM 801 C CA . VAL A 1 104 ? 8.417 5.368 -5.936 1.00 87.88 104 VAL A CA 1
ATOM 802 C C . VAL A 1 104 ? 7.567 4.129 -5.660 1.00 87.88 104 VAL A C 1
ATOM 804 O O . VAL A 1 104 ? 6.787 4.108 -4.706 1.00 87.88 104 VAL A O 1
ATOM 807 N N . LEU A 1 105 ? 7.758 3.068 -6.446 1.00 87.81 105 LEU A N 1
ATOM 808 C CA . LEU A 1 105 ? 7.036 1.815 -6.249 1.00 87.81 105 LEU A CA 1
ATOM 809 C C . LEU A 1 105 ? 7.448 1.124 -4.940 1.00 87.81 105 LEU A C 1
ATOM 811 O O . LEU A 1 105 ? 6.593 0.638 -4.203 1.00 87.81 105 LEU A O 1
ATOM 815 N N . PHE A 1 106 ? 8.734 1.169 -4.581 1.00 91.62 106 PHE A N 1
ATOM 816 C CA . PHE A 1 106 ? 9.215 0.692 -3.284 1.00 91.62 106 PHE A CA 1
ATOM 817 C C . PHE A 1 106 ? 8.598 1.468 -2.111 1.00 91.62 106 PHE A C 1
ATOM 819 O O . PHE A 1 106 ? 8.194 0.872 -1.112 1.00 91.62 106 PHE A O 1
ATOM 826 N N . ALA A 1 107 ? 8.452 2.790 -2.232 1.00 92.69 107 ALA A N 1
ATOM 827 C CA . ALA A 1 107 ? 7.767 3.589 -1.221 1.00 92.69 107 ALA A CA 1
ATOM 828 C C . ALA A 1 107 ? 6.307 3.139 -1.041 1.00 92.69 107 ALA A C 1
ATOM 830 O O . ALA A 1 107 ? 5.839 3.035 0.095 1.00 92.69 107 ALA A O 1
ATOM 831 N N . ALA A 1 108 ? 5.606 2.793 -2.126 1.00 92.50 108 ALA A N 1
ATOM 832 C CA . ALA A 1 108 ? 4.257 2.237 -2.047 1.00 92.50 108 ALA A CA 1
ATOM 833 C C . ALA A 1 108 ? 4.221 0.902 -1.276 1.00 92.50 108 ALA A C 1
ATOM 835 O O . ALA A 1 108 ? 3.361 0.726 -0.411 1.00 92.50 108 ALA A O 1
ATOM 836 N N . VAL A 1 109 ? 5.191 0.002 -1.505 1.00 95.56 109 VAL A N 1
ATOM 837 C CA . VAL A 1 109 ? 5.339 -1.250 -0.731 1.00 95.56 109 VAL A CA 1
ATOM 838 C C . VAL A 1 109 ? 5.438 -0.959 0.764 1.00 95.56 109 VAL A C 1
ATOM 840 O O . VAL A 1 109 ? 4.715 -1.555 1.565 1.00 95.56 109 VAL A O 1
ATOM 843 N N . LEU A 1 110 ? 6.304 -0.018 1.149 1.00 97.25 110 LEU A N 1
ATOM 844 C CA . LEU A 1 110 ? 6.485 0.354 2.552 1.00 97.25 110 LEU A CA 1
ATOM 845 C C . LEU A 1 110 ? 5.202 0.929 3.155 1.00 97.25 110 LEU A C 1
ATOM 847 O O . LEU A 1 110 ? 4.839 0.576 4.276 1.00 97.25 110 LEU A O 1
ATOM 851 N N . VAL A 1 111 ? 4.492 1.786 2.420 1.00 96.62 111 VAL A N 1
ATOM 852 C CA . VAL A 1 111 ? 3.245 2.399 2.892 1.00 96.62 111 VAL A CA 1
ATOM 853 C C . VAL A 1 111 ? 2.173 1.339 3.150 1.00 96.62 111 VAL A C 1
ATOM 855 O O . VAL A 1 111 ? 1.602 1.314 4.244 1.00 96.62 111 VAL A O 1
ATOM 858 N N . TYR A 1 112 ? 1.936 0.423 2.207 1.00 96.31 112 TYR A N 1
ATOM 859 C CA . TYR A 1 112 ? 0.974 -0.666 2.405 1.00 96.31 112 TYR A CA 1
ATOM 860 C C . TYR A 1 112 ? 1.400 -1.615 3.536 1.00 96.31 112 TYR A C 1
ATOM 862 O O . TYR A 1 112 ? 0.566 -2.018 4.355 1.00 96.31 112 TYR A O 1
ATOM 870 N N . GLY A 1 113 ? 2.703 -1.880 3.669 1.00 96.19 113 GLY A N 1
ATOM 871 C CA . GLY A 1 113 ? 3.246 -2.685 4.765 1.00 96.19 113 GLY A CA 1
ATOM 872 C C . GLY A 1 113 ? 3.025 -2.036 6.133 1.00 96.19 113 GLY A C 1
ATOM 873 O O . GLY A 1 113 ? 2.682 -2.709 7.108 1.00 96.19 113 GLY A O 1
ATOM 874 N N . VAL A 1 114 ? 3.140 -0.710 6.211 1.00 96.50 114 VAL A N 1
ATOM 875 C CA . VAL A 1 114 ? 2.862 0.061 7.430 1.00 96.50 114 VAL A CA 1
ATOM 876 C C . VAL A 1 114 ? 1.373 0.031 7.791 1.00 96.50 114 VAL A C 1
ATOM 878 O O . VAL A 1 114 ? 1.048 -0.076 8.976 1.00 96.50 114 VAL A O 1
ATOM 881 N N . ILE A 1 115 ? 0.463 0.070 6.809 1.00 94.75 115 ILE A N 1
ATOM 882 C CA . ILE A 1 115 ? -0.985 -0.095 7.044 1.00 94.75 115 ILE A CA 1
ATOM 883 C C . ILE A 1 115 ? -1.262 -1.446 7.703 1.00 94.75 115 ILE A C 1
ATOM 885 O O . ILE A 1 115 ? -1.887 -1.500 8.768 1.00 94.75 115 ILE A O 1
ATOM 889 N N . PHE A 1 116 ? -0.739 -2.521 7.110 1.00 95.94 116 PHE A N 1
ATOM 890 C CA . PHE A 1 116 ? -0.841 -3.874 7.651 1.00 95.94 116 PHE A CA 1
ATOM 891 C C . PHE A 1 116 ? -0.291 -3.955 9.080 1.00 95.94 116 PHE A C 1
ATOM 893 O O . PHE A 1 116 ? -0.969 -4.430 9.996 1.00 95.94 116 PHE A O 1
ATOM 900 N N . TRP A 1 117 ? 0.914 -3.426 9.297 1.00 94.94 117 TRP A N 1
ATOM 901 C CA . TRP A 1 117 ? 1.572 -3.430 10.600 1.00 94.94 117 TRP A CA 1
ATOM 902 C C . TRP A 1 117 ? 0.770 -2.685 11.674 1.00 94.94 117 TRP A C 1
ATOM 904 O O . TRP A 1 117 ? 0.582 -3.195 12.784 1.00 94.94 117 TRP A O 1
ATOM 914 N N . PHE A 1 118 ? 0.250 -1.495 11.367 1.00 92.38 118 PHE A N 1
ATOM 915 C CA . PHE A 1 118 ? -0.577 -0.746 12.314 1.00 92.38 118 PHE A CA 1
ATOM 916 C C . PHE A 1 118 ? -1.893 -1.443 12.616 1.00 92.38 118 PHE A C 1
ATOM 918 O O . PHE A 1 118 ? -2.331 -1.442 13.771 1.00 92.38 118 PHE A O 1
ATOM 925 N N . ALA A 1 119 ? -2.505 -2.078 11.624 1.00 90.81 119 ALA A N 1
ATOM 926 C CA . ALA A 1 119 ? -3.709 -2.859 11.840 1.00 90.81 119 ALA A CA 1
ATOM 927 C C . ALA A 1 119 ? -3.432 -4.074 12.747 1.00 90.81 119 ALA A C 1
ATOM 929 O O . ALA A 1 119 ? -4.181 -4.311 13.697 1.00 90.81 119 ALA A O 1
ATOM 930 N N . LEU A 1 120 ? -2.307 -4.775 12.562 1.00 91.75 120 LEU A N 1
ATOM 931 C CA . LEU A 1 120 ? -1.883 -5.862 13.452 1.00 91.75 120 LEU A CA 1
ATOM 932 C C . LEU A 1 120 ? -1.693 -5.401 14.901 1.00 91.75 120 LEU A C 1
ATOM 934 O O . LEU A 1 120 ? -2.185 -6.064 15.818 1.00 91.75 120 LEU A O 1
ATOM 938 N N . LYS A 1 121 ? -1.009 -4.267 15.097 1.00 89.88 121 LYS A N 1
ATOM 939 C CA . LYS A 1 121 ? -0.715 -3.688 16.419 1.00 89.88 121 LYS A CA 1
ATOM 940 C C . LYS A 1 121 ? -1.921 -3.036 17.094 1.00 89.88 121 LYS A C 1
ATOM 942 O O . LYS A 1 121 ? -1.862 -2.752 18.289 1.00 89.88 121 LYS A O 1
ATOM 947 N N . THR A 1 122 ? -3.008 -2.792 16.367 1.00 84.44 122 THR A N 1
ATOM 948 C CA . THR A 1 122 ? -4.232 -2.253 16.961 1.00 84.44 122 THR A CA 1
ATOM 949 C C . THR A 1 122 ? -4.908 -3.352 17.793 1.00 84.44 122 THR A C 1
ATOM 951 O O . THR A 1 122 ? -5.147 -4.439 17.262 1.00 84.44 122 THR A O 1
ATOM 954 N N . PRO A 1 123 ? -5.205 -3.119 19.086 1.00 79.38 123 PRO A N 1
ATOM 955 C CA . PRO A 1 123 ? -5.863 -4.116 19.925 1.00 79.38 123 PRO A CA 1
ATOM 956 C C . PRO A 1 123 ? -7.269 -4.419 19.404 1.00 79.38 123 PRO A C 1
ATOM 958 O O . PRO A 1 123 ? -7.934 -3.542 18.848 1.00 79.38 123 PRO A O 1
ATOM 961 N N . LYS A 1 124 ? -7.719 -5.665 19.587 1.00 78.81 124 LYS A N 1
ATOM 962 C CA . LYS A 1 124 ? -9.102 -6.035 19.283 1.00 78.81 124 LYS A CA 1
ATOM 963 C C . LYS A 1 124 ? -10.027 -5.288 20.242 1.00 78.81 124 LYS A C 1
ATOM 965 O O . LYS A 1 124 ? -9.819 -5.335 21.451 1.00 78.81 124 LYS A O 1
ATOM 970 N N . THR A 1 125 ? -11.029 -4.611 19.705 1.00 71.88 125 THR A N 1
ATOM 971 C CA . THR A 1 125 ? -12.102 -3.991 20.490 1.00 71.88 125 THR A CA 1
ATOM 972 C C . THR A 1 125 ? -13.370 -4.786 20.219 1.00 71.88 125 THR A C 1
ATOM 974 O O . THR A 1 125 ? -13.745 -4.906 19.050 1.00 71.88 125 THR A O 1
ATOM 977 N N . LEU A 1 126 ? -13.942 -5.380 21.270 1.00 53.94 126 LEU A N 1
ATOM 978 C CA . LEU A 1 126 ? -15.241 -6.058 21.232 1.00 53.94 126 LEU A CA 1
ATOM 979 C C . LEU A 1 126 ? -16.349 -5.077 20.843 1.00 53.94 126 LEU A C 1
ATOM 981 O O . LEU A 1 126 ? -16.292 -3.924 21.330 1.00 53.94 126 LEU A O 1
#

Foldseek 3Di:
DPPQDVLLVVLLVLLVLLLVLLVVLLVLCCVPPVPHQQVQFPDHSVVSNVVSVVSNVLSVCSRPDDFPVNLVSLQVSLVVQLVVLVSRLVRCCVVPVPRPSSVSSVVSSVSSPVSNVSSVVDDHDD

Secondary structure (DSSP, 8-state):
-----HHHHHHHHHHHHHHHHHHHHHHHHHHH-TTTSTTT-SS-HHHHHHHHHHHHHHHHHHHH--HHHHHHHHHHHHHHHHHHHHHHHHHHHHH-TT-TTHHHHHHHHHHHHHHHHHHHHSPP--

pLDDT: mean 82.75, std 12.9, range [42.06, 97.25]

Radius of gyration: 15.63 Å; chains: 1; bounding box: 37×26×48 Å

=== Feature glossary ===
The record interleaves many kinds of information about one protein. Here is each kind framed as the question it answers.

Q: What are the backbone torsion angles?
A: φ (phi) and ψ (psi) are the two rotatable backbone dihedrals per residue: φ is the C(i-1)–N–Cα–C torsion, ψ is the N–Cα–C–N(i+1) torsion, both in degrees on (−180°, 180°]. α-helical residues cluster near (−60°, −45°); β-strand residues near (−120°, +130°). A Ramachandran plot is simply a scatter of (φ, ψ) for every residue.

Q: What is the amino-acid chain?
A: This is the polypeptide sequence — one letter per residue, N-terminus first. Length ranges from a few dozen residues for small domains to over a thousand for large multi-domain proteins.

Q: How mobile is each atom in the crystal?
A: For experimental (PDB) structures, the B-factor (temperature factor) quantifies the positional spread of each atom in the crystal — a combination of thermal vibration and static disorder — in units of Å². High B-factors mark flexible loops or poorly resolved regions; low B-factors mark the rigid, well-ordered core.

Q: Are the domains correctly placed relative to each other?
A: Predicted Aligned Error (PAE) is an AlphaFold confidence matrix: entry (i, j) is the expected error in the position of residue j, in ångströms, when the prediction is superimposed on the true structure at residue i. Low PAE within a block of residues means that block is internally rigid and well-predicted; high PAE between two blocks means their relative placement is uncertain even if each block individually is confident.

Q: How confident is the AlphaFold model at each residue?
A: pLDDT is the predicted lDDT-Cα score: AlphaFold's confidence that the local environment of each residue (all inter-atomic distances within 15 Å) is correctly placed. It is a per-residue number between 0 and 100, with higher meaning more reliable.

Q: What family and function is it annotated with?
A: Functional annotations link the protein to curated databases. InterPro entries identify conserved domains and families by matching the sequence against member-database signatures (Pfam, PROSITE, CDD, …). Gene Ontology (GO) terms describe molecular function, biological process, and cellular component in a controlled vocabulary. CATH places the structure in a hierarchical fold classification (Class/Architecture/Topology/Homologous-superfamily). The organism is the source species.

Q: How big and how compact is the whole molecule?
A: Three whole-structure scalars: the radius of gyration (RMS distance of Cα from centroid, in Å), the count of Cα–Cα contacts (pairs closer than 8 Å and separated by more than four residues in sequence — i.e. tertiary, not local, contacts), and the bounding-box dimensions. Together they distinguish compact globular folds from extended fibres or disordered chains.

Q: What known structures does this most resemble?
A: The Foldseek neighbor list gives the closest experimentally determined structures in the PDB, ranked by structural alignment. TM-score near 1 means near-identical fold; near 0.3 means only rough topology match. This is how one finds what a novel AlphaFold prediction most resembles in the solved-structure universe.

Q: Which residues are buried vs exposed?
A: SASA measures how much of the protein is reachable by solvent. It is computed by rolling a water-sized probe over the atomic surface and summing the exposed area (Å²). Per-residue SASA distinguishes core (buried, low SASA) from surface (exposed, high SASA) residues; total SASA is a whole-molecule size measure.

Q: Which residues are in helices, strands, or loops?
A: Eight-state secondary structure (DSSP): H is the canonical α-helix, G the tighter 3₁₀-helix, I the wider π-helix; E/B are β-structure, T and S are turns and bends, and '-' is everything else. DSSP derives these from the pattern of main-chain N–H···O=C hydrogen bonds, not from the sequence.

Q: Where is each backbone atom in 3D?
A: Structure coordinates are given as an mmCIF _atom_site loop: one row per atom with element, residue name, chain id, sequence number, and x/y/z position in Å. Only the four main-chain atoms per residue are included here; side chains are omitted to keep the record compact.

Q: What if only a Cα trace is available?
A: Three-state secondary structure (P-SEA) collapses the eight DSSP classes into helix (a), strand (b), and coil (c). P-SEA assigns these from Cα geometry alone — distances and angles — without requiring backbone oxygens, so it works on any Cα trace.

Q: What do the rendered images show?
A: The six renders are orthographic views along the three Cartesian axes in both directions. Representation (cartoon, sticks, or surface) and color scheme (sequence-rainbow or by-chain) vary across proteins so the training set covers all the common visualization conventions.

Q: What does the local fold look like, residue by residue?
A: Foldseek's 3Di representation compresses backbone geometry into a per-residue letter drawn from a learned twenty-state alphabet. It captures the tertiary interaction pattern around each residue — which residues are packed against it in space, regardless of where they are in sequence.

Q: What do the diagnostic plots show?
A: The contact map is a binary N×N matrix image: pixel (i, j) is dark where Cα_i and Cα_j are within 8 Å and |i−j|>4. Because the |i−j|>4 filter removes local helical contacts, off-diagonal stripes parallel to the main diagonal indicate parallel β-sheets; st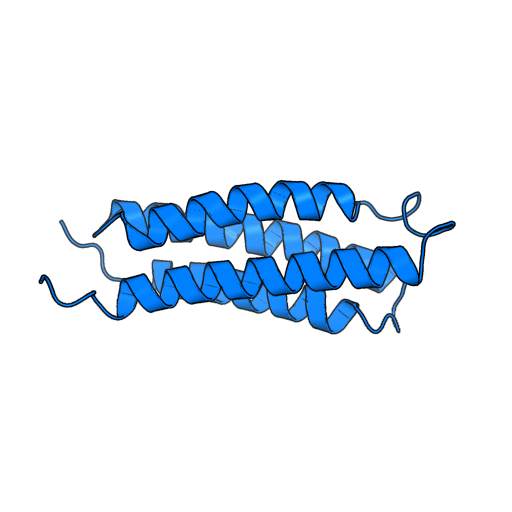ripes perpendicular to it indicate antiparallel β-sheets. The Ramachandran plot scatters every residue's (φ, ψ) pair against the sterically allowed regions. The PAE heatmap renders the predicted-aligned-error matrix.